Protein AF-A0A1E4I1Y3-F1 (afdb_monomer_lite)

Foldseek 3Di:
DDDDDDPDDDPCVVDVCNVVVVVVVLVVCPPPPDPVLLVLLLQLQLCVVVVPPVSVVVSLVVNVVVVHDPLCNVCSNVVPPRPPDDLQSVLSSLQSQLVSCVVVDPCSQDPVSCVSHPPDPVCVVPDDDPDDDDD

Secondary structure (DSSP, 8-state):
---PPPSS--HHHHSTTHHHHHHHHHHHHTTSSS-HHHHHHHHHHHHHHHT-HHHHHHHHHHHHHTT--HHHHHHGGGTTT-TT--HHHHHHHHHHHHHHTTTS-SSSS-HHHHHHHHSTTGGGT----TT----

Radius of gyration: 18.01 Å; chains: 1; bounding box: 56×32×45 Å

Structure (mmCIF, N/CA/C/O backbone):
data_AF-A0A1E4I1Y3-F1
#
_entry.id   AF-A0A1E4I1Y3-F1
#
loop_
_atom_site.group_PDB
_atom_site.id
_atom_site.type_symbol
_atom_site.label_atom_id
_atom_site.label_alt_id
_atom_site.label_comp_id
_atom_site.label_asym_id
_atom_site.label_entity_id
_atom_site.label_seq_id
_atom_site.pdbx_PDB_ins_code
_atom_site.Cartn_x
_atom_site.Cartn_y
_atom_site.Cartn_z
_atom_site.occupancy
_atom_site.B_iso_or_equiv
_atom_site.auth_seq_id
_atom_site.auth_comp_id
_atom_site.auth_asym_id
_atom_site.auth_atom_id
_atom_site.pdbx_PDB_model_num
ATOM 1 N N . MET A 1 1 ? 29.382 -16.708 8.229 1.00 55.62 1 MET A N 1
ATOM 2 C CA . MET A 1 1 ? 28.123 -16.370 7.532 1.00 55.62 1 MET A CA 1
ATOM 3 C C . MET A 1 1 ? 28.507 -15.516 6.329 1.00 55.62 1 MET A C 1
ATOM 5 O O . MET A 1 1 ? 29.111 -14.474 6.529 1.00 55.62 1 MET A O 1
ATOM 9 N N . ILE A 1 2 ? 28.317 -16.005 5.100 1.00 62.12 2 ILE A N 1
ATOM 10 C CA . ILE A 1 2 ? 28.674 -15.260 3.880 1.00 62.12 2 ILE A CA 1
ATOM 11 C C . ILE A 1 2 ? 27.573 -14.220 3.655 1.00 62.12 2 ILE A C 1
ATOM 13 O O . ILE A 1 2 ? 26.412 -14.597 3.525 1.00 62.12 2 ILE A O 1
ATOM 17 N N . HIS A 1 3 ? 27.909 -12.929 3.646 1.00 65.38 3 HIS A N 1
ATOM 18 C CA . HIS A 1 3 ? 26.995 -11.886 3.183 1.00 65.38 3 HIS A CA 1
ATOM 19 C C . HIS A 1 3 ? 27.132 -11.775 1.664 1.00 65.38 3 HIS A C 1
ATOM 21 O O . HIS A 1 3 ? 28.167 -11.292 1.199 1.00 65.38 3 HIS A O 1
ATOM 27 N N . PRO A 1 4 ? 26.156 -12.252 0.870 1.00 73.88 4 PRO A N 1
ATOM 28 C CA . PRO A 1 4 ? 26.210 -12.073 -0.572 1.00 73.88 4 PRO A CA 1
ATOM 29 C C . PRO A 1 4 ? 26.238 -10.573 -0.886 1.00 73.88 4 PRO A C 1
ATOM 31 O O . PRO A 1 4 ? 25.315 -9.837 -0.545 1.00 73.88 4 PRO A O 1
ATOM 34 N N . GLN A 1 5 ? 27.321 -10.111 -1.511 1.00 76.94 5 GLN A N 1
ATOM 35 C CA . GLN A 1 5 ? 27.432 -8.737 -1.988 1.00 76.94 5 GLN A CA 1
ATOM 36 C C . GLN A 1 5 ? 26.705 -8.599 -3.324 1.00 76.94 5 GLN A C 1
ATOM 38 O O . GLN A 1 5 ? 26.976 -9.330 -4.279 1.00 76.94 5 GLN A O 1
ATOM 43 N N . GLY A 1 6 ? 25.761 -7.656 -3.379 1.00 74.56 6 GLY A N 1
ATOM 44 C CA . GLY A 1 6 ? 25.050 -7.316 -4.605 1.00 74.56 6 GLY A CA 1
ATOM 45 C C . GLY A 1 6 ? 26.028 -6.826 -5.670 1.00 74.56 6 GLY A C 1
ATOM 46 O O . GLY A 1 6 ? 26.833 -5.934 -5.420 1.00 74.56 6 GLY A O 1
ATOM 47 N N . ARG A 1 7 ? 25.953 -7.403 -6.875 1.00 79.62 7 ARG A N 1
ATOM 48 C CA . ARG A 1 7 ? 26.794 -7.010 -8.023 1.00 79.62 7 ARG A CA 1
ATOM 49 C C . ARG A 1 7 ? 26.413 -5.648 -8.621 1.00 79.62 7 ARG A C 1
ATOM 51 O O . ARG A 1 7 ? 27.109 -5.153 -9.498 1.00 79.62 7 ARG A O 1
ATOM 58 N N . MET A 1 8 ? 25.304 -5.068 -8.168 1.00 74.06 8 MET A N 1
ATOM 59 C CA . MET A 1 8 ? 24.791 -3.764 -8.570 1.00 74.06 8 MET A CA 1
ATOM 60 C C . MET A 1 8 ? 24.198 -3.079 -7.336 1.00 74.06 8 MET A C 1
ATOM 62 O O . MET A 1 8 ? 23.583 -3.738 -6.494 1.00 74.06 8 MET A O 1
ATOM 66 N N . THR A 1 9 ? 24.374 -1.764 -7.227 1.00 76.19 9 THR A N 1
ATOM 67 C CA . THR A 1 9 ? 23.602 -0.931 -6.296 1.00 76.19 9 THR A CA 1
ATOM 68 C C . THR A 1 9 ? 22.144 -0.836 -6.766 1.00 76.19 9 THR A C 1
ATOM 70 O O . THR A 1 9 ? 21.816 -1.249 -7.875 1.00 76.19 9 THR A O 1
ATOM 73 N N . HIS A 1 10 ? 21.231 -0.347 -5.922 1.00 74.31 10 HIS A N 1
ATOM 74 C CA . HIS A 1 10 ? 19.804 -0.306 -6.261 1.00 74.31 10 HIS A CA 1
ATOM 75 C C . HIS A 1 10 ? 19.582 0.353 -7.647 1.00 74.31 10 HIS A C 1
ATOM 77 O O . HIS A 1 10 ? 20.035 1.485 -7.828 1.00 74.31 10 HIS A O 1
ATOM 83 N N . PRO A 1 11 ? 18.890 -0.292 -8.615 1.00 76.06 11 PRO A N 1
ATOM 84 C CA . PRO A 1 11 ? 18.787 0.180 -10.006 1.00 76.06 11 PRO A CA 1
ATOM 85 C C . PRO A 1 11 ? 18.325 1.636 -10.140 1.00 76.06 11 PRO A C 1
ATOM 87 O O . PRO A 1 11 ? 18.791 2.399 -10.984 1.00 76.06 11 PRO A O 1
ATOM 90 N N . VAL A 1 12 ? 17.439 2.043 -9.233 1.00 79.12 12 VAL A N 1
ATOM 91 C CA . VAL A 1 12 ? 16.917 3.410 -9.157 1.00 79.12 12 VAL A CA 1
ATOM 92 C C . VAL A 1 12 ? 17.990 4.477 -8.902 1.00 79.12 12 VAL A C 1
ATOM 94 O O . VAL A 1 12 ? 17.810 5.622 -9.298 1.00 79.12 12 VAL A O 1
ATOM 97 N N . MET A 1 13 ? 19.105 4.101 -8.268 1.00 77.75 13 MET A N 1
ATOM 98 C CA . MET A 1 13 ? 20.219 4.994 -7.938 1.00 77.75 13 MET A CA 1
ATOM 99 C C . MET A 1 13 ? 21.254 5.084 -9.060 1.00 77.75 13 MET A C 1
ATOM 101 O O . MET A 1 13 ? 22.056 6.012 -9.070 1.00 77.75 13 MET A O 1
ATOM 105 N N . VAL A 1 14 ? 21.259 4.130 -9.994 1.00 84.25 14 VAL A N 1
ATOM 106 C CA . VAL A 1 14 ? 22.224 4.087 -11.107 1.00 84.25 14 VAL A CA 1
ATOM 107 C C . VAL A 1 14 ? 21.647 4.618 -12.416 1.00 84.25 14 VAL A C 1
ATOM 109 O O . VAL A 1 14 ? 22.403 4.974 -13.314 1.00 84.25 14 VAL A O 1
ATOM 112 N N . LEU A 1 15 ? 20.320 4.715 -12.525 1.00 87.25 15 LEU A N 1
ATOM 113 C CA . LEU A 1 15 ? 19.621 5.256 -13.688 1.00 87.25 15 LEU A CA 1
ATOM 114 C C . LEU A 1 15 ? 18.984 6.619 -13.341 1.00 87.25 15 LEU A C 1
ATOM 116 O O . LEU A 1 15 ? 17.894 6.635 -12.762 1.00 87.25 15 LEU A O 1
ATOM 120 N N . PRO A 1 16 ? 19.596 7.760 -13.727 1.00 82.00 16 PRO A N 1
ATOM 121 C CA . PRO A 1 16 ? 19.236 9.094 -13.222 1.00 82.00 16 PRO A CA 1
ATOM 122 C C . PRO A 1 16 ? 17.769 9.507 -13.411 1.00 82.00 16 PRO A C 1
ATOM 124 O O . PRO A 1 16 ? 17.214 10.236 -12.592 1.00 82.00 16 PRO A O 1
ATOM 127 N N . ALA A 1 17 ? 17.118 9.047 -14.483 1.00 90.75 17 ALA A N 1
ATOM 128 C CA . ALA A 1 17 ? 15.729 9.395 -14.785 1.00 90.75 17 ALA A CA 1
ATOM 129 C C . ALA A 1 17 ? 14.695 8.536 -14.030 1.00 90.75 17 ALA A C 1
ATOM 131 O O . ALA A 1 17 ? 13.523 8.909 -13.965 1.00 90.75 17 ALA A O 1
ATOM 132 N N . THR A 1 18 ? 15.107 7.404 -13.453 1.00 90.06 18 THR A N 1
ATOM 133 C CA . THR A 1 18 ? 14.174 6.392 -12.929 1.00 90.06 18 THR A CA 1
ATOM 134 C C . THR A 1 18 ? 13.442 6.882 -11.690 1.00 90.06 18 THR A C 1
ATOM 136 O O . THR A 1 18 ? 12.221 6.770 -11.632 1.00 90.06 18 THR A O 1
ATOM 139 N N . MET A 1 19 ? 14.149 7.499 -10.734 1.00 87.62 19 MET A N 1
ATOM 140 C CA . MET A 1 19 ? 13.502 8.072 -9.545 1.00 87.62 19 MET A CA 1
ATOM 141 C C . MET A 1 19 ? 12.447 9.110 -9.924 1.00 87.62 19 MET A C 1
ATOM 143 O O . MET A 1 19 ? 11.339 9.087 -9.397 1.00 87.62 19 MET A O 1
ATOM 147 N N . LYS A 1 20 ? 12.762 9.990 -10.881 1.00 90.06 20 LYS A N 1
ATOM 148 C CA . LYS A 1 20 ? 11.819 11.012 -11.346 1.00 90.06 20 LYS A CA 1
ATOM 149 C C . LYS A 1 20 ? 10.562 10.386 -11.954 1.00 90.06 20 LYS A C 1
ATOM 151 O O . LYS A 1 20 ? 9.463 10.857 -11.678 1.00 90.06 20 LYS A O 1
ATOM 156 N N . ALA A 1 21 ? 10.716 9.338 -12.763 1.00 92.44 21 ALA A N 1
ATOM 157 C CA . ALA A 1 21 ? 9.588 8.644 -13.378 1.00 92.44 21 ALA A CA 1
ATOM 158 C C . ALA A 1 21 ? 8.704 7.935 -12.338 1.00 92.44 21 ALA A C 1
ATOM 160 O O . ALA A 1 21 ? 7.483 8.051 -12.403 1.00 92.44 21 ALA A O 1
ATOM 161 N N . LEU A 1 22 ? 9.307 7.260 -11.354 1.00 90.12 22 LEU A N 1
ATOM 162 C CA . LEU A 1 22 ? 8.565 6.588 -10.282 1.00 90.12 22 LEU A CA 1
ATOM 163 C C . LEU A 1 22 ? 7.802 7.582 -9.400 1.00 90.12 22 LEU A C 1
ATOM 165 O O . LEU A 1 22 ? 6.628 7.363 -9.118 1.00 90.12 22 LEU A O 1
ATOM 169 N N . VAL A 1 23 ? 8.423 8.707 -9.033 1.00 89.69 23 VAL A N 1
ATOM 170 C CA . VAL A 1 23 ? 7.746 9.775 -8.279 1.00 89.69 23 VAL A CA 1
ATOM 171 C C . VAL A 1 23 ? 6.583 10.359 -9.080 1.00 89.69 23 VAL A C 1
ATOM 173 O O . VAL A 1 23 ? 5.504 10.560 -8.532 1.00 89.69 23 VAL A O 1
ATOM 176 N N . ALA A 1 24 ? 6.768 10.597 -10.382 1.00 93.56 24 ALA A N 1
ATOM 177 C CA . ALA A 1 24 ? 5.694 11.092 -11.240 1.00 93.56 24 ALA A CA 1
ATOM 178 C C . ALA A 1 24 ? 4.522 10.100 -11.335 1.00 93.56 24 ALA A C 1
ATOM 180 O O . ALA A 1 24 ? 3.366 10.522 -11.349 1.00 93.56 24 ALA A O 1
ATOM 181 N N . LEU A 1 25 ? 4.811 8.795 -11.366 1.00 91.12 25 LEU A N 1
ATOM 182 C CA . LEU A 1 25 ? 3.785 7.757 -11.337 1.00 91.12 25 LEU A CA 1
ATOM 183 C C . LEU A 1 25 ? 3.004 7.785 -10.017 1.00 91.12 25 LEU A C 1
ATOM 185 O O . LEU A 1 25 ? 1.778 7.860 -10.062 1.00 91.12 25 LEU A O 1
ATOM 189 N N . SER A 1 26 ? 3.682 7.796 -8.866 1.00 87.81 26 SER A N 1
ATOM 190 C CA . SER A 1 26 ? 3.013 7.894 -7.558 1.00 87.81 26 SER A CA 1
ATOM 191 C C . SER A 1 26 ? 2.156 9.158 -7.444 1.00 87.81 26 SER A C 1
ATOM 193 O O . SER A 1 26 ? 0.970 9.070 -7.132 1.00 87.81 26 SER A O 1
ATOM 195 N N . ALA A 1 27 ? 2.704 10.319 -7.814 1.00 88.69 27 ALA A N 1
ATOM 196 C CA . ALA A 1 27 ? 1.995 11.597 -7.747 1.00 88.69 27 ALA A CA 1
ATOM 197 C C . ALA A 1 27 ? 0.752 11.653 -8.655 1.00 88.69 27 ALA A C 1
ATOM 199 O O . ALA A 1 27 ? -0.173 12.421 -8.401 1.00 88.69 27 ALA A O 1
ATOM 200 N N . SER A 1 28 ? 0.693 10.840 -9.717 1.00 89.75 28 SER A N 1
ATOM 201 C CA . SER A 1 28 ? -0.457 10.822 -10.630 1.00 89.75 28 SER A CA 1
ATOM 202 C C . SER A 1 28 ? -1.755 10.332 -9.973 1.00 89.75 28 SER A C 1
ATOM 204 O O . SER A 1 28 ? -2.843 10.724 -10.409 1.00 89.75 28 SER A O 1
ATOM 206 N N . ALA A 1 29 ? -1.644 9.521 -8.914 1.00 83.06 29 ALA A N 1
ATOM 207 C CA . ALA A 1 29 ? -2.773 9.002 -8.145 1.00 83.06 29 ALA A CA 1
ATOM 208 C C . ALA A 1 29 ? -3.209 9.945 -7.007 1.00 83.06 29 ALA A C 1
ATOM 210 O O . ALA A 1 29 ? -4.349 9.873 -6.536 1.00 83.06 29 ALA A O 1
ATOM 211 N N . GLU A 1 30 ? -2.334 10.852 -6.572 1.00 83.69 30 GLU A N 1
ATOM 212 C CA . GLU A 1 30 ? -2.611 11.768 -5.469 1.00 83.69 30 GLU A CA 1
ATOM 213 C C . GLU A 1 30 ? -3.746 12.745 -5.809 1.00 83.69 30 GLU A C 1
ATOM 215 O O . GLU A 1 30 ? -3.866 13.273 -6.918 1.00 83.69 30 GLU A O 1
ATOM 220 N N . GLY A 1 31 ? -4.634 12.981 -4.839 1.00 78.69 31 GLY A N 1
ATOM 221 C CA . GLY A 1 31 ? -5.753 13.913 -4.994 1.00 78.69 31 GLY A CA 1
ATOM 222 C C . GLY A 1 31 ? -6.826 13.479 -6.004 1.00 78.69 31 GLY A C 1
ATOM 223 O O . GLY A 1 31 ? -7.786 14.219 -6.215 1.00 78.69 31 GLY A O 1
ATOM 224 N N . LYS A 1 32 ? -6.741 12.281 -6.602 1.00 81.69 32 LYS A N 1
ATOM 225 C CA . LYS A 1 32 ? -7.732 11.757 -7.569 1.00 81.69 32 LYS A CA 1
ATOM 226 C C . LYS A 1 32 ? -8.937 11.091 -6.913 1.00 81.69 32 LYS A C 1
ATOM 228 O O . LYS A 1 32 ? -9.565 10.202 -7.478 1.00 81.69 32 LYS A O 1
ATOM 233 N N . GLY A 1 33 ? -9.264 11.554 -5.709 1.00 82.75 33 GLY A N 1
ATOM 234 C CA . GLY A 1 33 ? -10.273 10.947 -4.871 1.00 82.75 33 GLY A CA 1
ATOM 235 C C . GLY A 1 33 ? -9.848 9.540 -4.501 1.00 82.75 33 GLY A C 1
ATOM 236 O O . GLY A 1 33 ? -10.509 8.613 -4.882 1.00 82.75 33 GLY A O 1
ATOM 237 N N . VAL A 1 34 ? -8.754 9.339 -3.790 1.00 86.31 34 VAL A N 1
ATOM 238 C CA . VAL A 1 34 ? -8.583 8.210 -2.864 1.00 86.31 34 VAL A CA 1
ATOM 239 C C . VAL A 1 34 ? -7.895 8.847 -1.662 1.00 86.31 34 VAL A C 1
ATOM 241 O O . VAL A 1 34 ? -6.970 9.636 -1.876 1.00 86.31 34 VAL A O 1
ATOM 244 N N . PRO A 1 35 ? -8.360 8.627 -0.420 1.00 90.81 35 PRO A N 1
ATOM 245 C CA . PRO A 1 35 ? -7.686 9.205 0.734 1.00 90.81 35 PRO A CA 1
ATOM 246 C C . PRO A 1 35 ? -6.217 8.781 0.749 1.00 90.81 35 PRO A C 1
ATOM 248 O O . PRO A 1 35 ? -5.914 7.610 0.531 1.00 90.81 35 PRO A O 1
ATOM 251 N N . HIS A 1 36 ? -5.308 9.717 1.026 1.00 91.00 36 HIS A N 1
ATOM 252 C CA . HIS A 1 36 ? -3.870 9.429 1.052 1.00 91.00 36 HIS A CA 1
ATOM 253 C C . HIS A 1 36 ? -3.536 8.273 2.009 1.00 91.00 36 HIS A C 1
ATOM 255 O O . HIS A 1 36 ? -2.803 7.365 1.645 1.00 91.00 36 HIS A O 1
ATOM 261 N N . ARG A 1 37 ? -4.187 8.223 3.178 1.00 94.44 37 ARG A N 1
ATOM 262 C CA . ARG A 1 37 ? -4.092 7.094 4.115 1.00 94.44 37 ARG A CA 1
ATOM 263 C C . ARG A 1 37 ? -4.409 5.745 3.458 1.00 94.44 37 ARG A C 1
ATOM 265 O O . ARG A 1 37 ? -3.682 4.783 3.662 1.00 94.44 37 ARG A O 1
ATOM 272 N N . THR A 1 38 ? -5.475 5.666 2.659 1.00 95.12 38 THR A N 1
ATOM 273 C CA . THR A 1 38 ? -5.849 4.436 1.946 1.00 95.12 38 THR A CA 1
ATOM 274 C C . THR A 1 38 ? -4.810 4.072 0.886 1.00 95.12 38 THR A C 1
ATOM 276 O O . THR A 1 38 ? -4.486 2.895 0.759 1.00 95.12 38 THR A O 1
ATOM 279 N N . LEU A 1 39 ? -4.251 5.059 0.171 1.00 94.25 39 LEU A N 1
ATOM 280 C CA . LEU A 1 39 ? -3.146 4.836 -0.773 1.00 94.25 39 LEU A CA 1
ATOM 281 C C . LEU A 1 39 ? -1.921 4.234 -0.068 1.00 94.25 39 LEU A C 1
ATOM 283 O O . LEU A 1 39 ? -1.358 3.241 -0.521 1.00 94.25 39 LEU A O 1
ATOM 287 N N . GLU A 1 40 ? -1.551 4.766 1.092 1.00 96.38 40 GLU A N 1
ATOM 288 C CA . GLU A 1 40 ? -0.417 4.238 1.847 1.00 96.38 40 GLU A CA 1
ATOM 289 C C . GLU A 1 40 ? -0.682 2.835 2.425 1.00 96.38 40 GLU A C 1
ATOM 291 O O . GLU A 1 40 ? 0.216 1.993 2.432 1.00 96.38 40 GLU A O 1
ATOM 296 N N . LEU A 1 41 ? -1.917 2.523 2.840 1.00 97.88 41 LEU A N 1
ATOM 297 C CA . LEU A 1 41 ? -2.290 1.166 3.272 1.00 97.88 41 LEU A CA 1
ATOM 298 C C . LEU A 1 41 ? -2.163 0.144 2.139 1.00 97.88 41 LEU A C 1
ATOM 300 O O . LEU A 1 41 ? -1.636 -0.948 2.364 1.00 97.88 41 LEU A O 1
ATOM 304 N N . VAL A 1 42 ? -2.612 0.482 0.924 1.00 97.00 42 VAL A N 1
ATOM 305 C CA . VAL A 1 42 ? -2.465 -0.422 -0.227 1.00 97.00 42 VAL A CA 1
ATOM 306 C C . VAL A 1 42 ? -1.001 -0.586 -0.619 1.00 97.00 42 VAL A C 1
ATOM 308 O O . VAL A 1 42 ? -0.563 -1.704 -0.893 1.00 97.00 42 VAL A O 1
ATOM 311 N N . HIS A 1 43 ? -0.206 0.483 -0.558 1.00 97.50 43 HIS A N 1
ATOM 312 C CA . HIS A 1 43 ? 1.227 0.401 -0.812 1.00 97.50 43 HIS A CA 1
ATOM 313 C C . HIS A 1 43 ? 1.951 -0.462 0.224 1.00 97.50 43 HIS A C 1
ATOM 315 O O . HIS A 1 43 ? 2.736 -1.340 -0.151 1.00 97.50 43 HIS A O 1
ATOM 321 N N . LEU A 1 44 ? 1.647 -0.290 1.513 1.00 98.56 44 LEU A N 1
ATOM 322 C CA . LEU A 1 44 ? 2.176 -1.137 2.579 1.00 98.56 44 LEU A CA 1
ATOM 323 C C . LEU A 1 44 ? 1.780 -2.601 2.357 1.00 98.56 44 LEU A C 1
ATOM 325 O O . LEU A 1 44 ? 2.636 -3.488 2.426 1.00 98.56 44 LEU A O 1
ATOM 329 N N . ARG A 1 45 ? 0.512 -2.871 2.027 1.00 98.62 45 ARG A N 1
ATOM 330 C CA . ARG A 1 45 ? 0.041 -4.244 1.832 1.00 98.62 45 ARG A CA 1
ATOM 331 C C . ARG A 1 45 ? 0.680 -4.918 0.620 1.00 98.62 45 ARG A C 1
ATOM 333 O O . ARG A 1 45 ? 1.160 -6.044 0.747 1.00 98.62 45 ARG A O 1
ATOM 340 N N . ALA A 1 46 ? 0.743 -4.240 -0.523 1.00 98.44 46 ALA A N 1
ATOM 341 C CA . ALA A 1 46 ? 1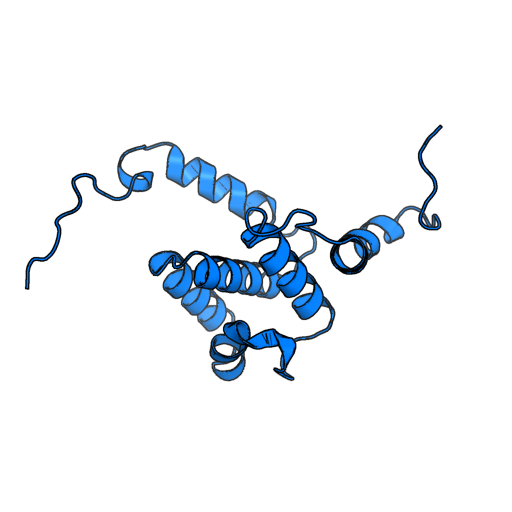.432 -4.749 -1.709 1.00 98.44 46 ALA A CA 1
ATOM 342 C C . ALA A 1 46 ? 2.915 -5.032 -1.412 1.00 98.44 46 ALA A C 1
ATOM 344 O O . ALA A 1 46 ? 3.448 -6.077 -1.785 1.00 98.44 46 ALA A O 1
ATOM 345 N N . SER A 1 47 ? 3.569 -4.138 -0.665 1.00 98.44 47 SER A N 1
ATOM 346 C CA . SER A 1 47 ? 4.973 -4.279 -0.264 1.00 98.44 47 SER A CA 1
ATOM 347 C C . SER A 1 47 ? 5.223 -5.502 0.617 1.00 98.44 47 SER A C 1
ATOM 349 O O . SER A 1 47 ? 6.226 -6.189 0.430 1.00 98.44 47 SER A O 1
ATOM 351 N N . GLN A 1 48 ? 4.308 -5.798 1.546 1.00 98.56 48 GLN A N 1
ATOM 352 C CA . GLN A 1 48 ? 4.366 -7.001 2.381 1.00 98.56 48 GLN A CA 1
ATOM 353 C C . GLN A 1 48 ? 4.243 -8.281 1.549 1.00 98.56 48 GLN A C 1
ATOM 355 O O . GLN A 1 48 ? 4.971 -9.237 1.800 1.00 98.56 48 GLN A O 1
ATOM 360 N N . ILE A 1 49 ? 3.349 -8.301 0.555 1.00 98.19 49 ILE A N 1
ATOM 361 C CA . ILE A 1 49 ? 3.157 -9.462 -0.330 1.00 98.19 49 ILE A CA 1
ATOM 362 C C . ILE A 1 49 ? 4.392 -9.678 -1.208 1.00 98.19 49 ILE A C 1
ATOM 364 O O . ILE A 1 49 ? 4.868 -10.803 -1.329 1.00 98.19 49 ILE A O 1
ATOM 368 N N . ASN A 1 50 ? 4.944 -8.597 -1.759 1.00 97.75 50 ASN A N 1
ATOM 369 C CA . ASN A 1 50 ? 6.121 -8.635 -2.629 1.00 97.75 50 ASN A CA 1
ATOM 370 C C . ASN A 1 50 ? 7.448 -8.817 -1.872 1.00 97.75 50 ASN A C 1
ATOM 372 O O . ASN A 1 50 ? 8.494 -8.965 -2.501 1.00 97.75 50 ASN A O 1
ATOM 376 N N . GLY A 1 51 ? 7.446 -8.752 -0.536 1.00 97.00 51 GLY A N 1
ATOM 377 C CA . GLY A 1 51 ? 8.662 -8.843 0.274 1.00 97.00 51 GLY A CA 1
ATOM 378 C C . GLY A 1 51 ? 9.623 -7.654 0.115 1.00 97.00 51 GLY A C 1
ATOM 379 O O . GLY A 1 51 ? 10.825 -7.803 0.341 1.00 97.00 51 GLY A O 1
ATOM 380 N N . CYS A 1 52 ? 9.133 -6.466 -0.264 1.00 96.19 52 CYS A N 1
ATOM 381 C CA . CYS A 1 52 ? 9.970 -5.266 -0.391 1.00 96.19 52 CYS A CA 1
ATOM 382 C C . CYS A 1 52 ? 10.210 -4.620 0.983 1.00 96.19 52 CYS A C 1
ATOM 384 O O . CYS A 1 52 ? 9.434 -3.768 1.415 1.00 96.19 52 CYS A O 1
ATOM 386 N N . SER A 1 53 ? 11.301 -4.976 1.668 1.00 94.81 53 SER A N 1
ATOM 387 C CA . SER A 1 53 ? 11.612 -4.447 3.009 1.00 94.81 53 SER A CA 1
ATOM 388 C C . SER A 1 53 ? 11.737 -2.919 3.059 1.00 94.81 53 SER A C 1
ATOM 390 O O . SER A 1 53 ? 11.240 -2.296 3.993 1.00 94.81 53 SER A O 1
ATOM 392 N N . VAL A 1 54 ? 12.344 -2.310 2.035 1.00 92.00 54 VAL A N 1
ATOM 393 C CA . VAL A 1 54 ? 12.470 -0.846 1.914 1.00 92.00 54 VAL A CA 1
ATOM 394 C C . VAL A 1 54 ? 11.096 -0.188 1.817 1.00 92.00 54 VAL A C 1
ATOM 396 O O . VAL A 1 54 ? 10.827 0.783 2.515 1.00 92.00 54 VAL A O 1
ATOM 399 N N . CYS A 1 55 ? 10.214 -0.738 0.982 1.00 95.81 55 CYS A N 1
ATOM 400 C CA . CYS A 1 55 ? 8.873 -0.208 0.784 1.00 95.81 55 CYS A CA 1
ATOM 401 C C . CYS A 1 55 ? 8.017 -0.385 2.051 1.00 95.81 55 CYS A C 1
ATOM 403 O O . CYS A 1 55 ? 7.307 0.535 2.446 1.00 95.81 55 CYS A O 1
ATOM 405 N N . VAL A 1 56 ? 8.123 -1.535 2.731 1.00 98.12 56 VAL A N 1
ATOM 406 C CA . VAL A 1 56 ? 7.427 -1.785 4.006 1.00 98.12 56 VAL A CA 1
ATOM 407 C C . VAL A 1 56 ? 7.829 -0.754 5.063 1.00 98.12 56 VAL A C 1
ATOM 409 O O . VAL A 1 56 ? 6.952 -0.158 5.683 1.00 98.12 56 VAL A O 1
ATOM 412 N N . ASP A 1 57 ? 9.130 -0.513 5.252 1.00 97.75 57 ASP A N 1
ATOM 413 C CA . ASP A 1 57 ? 9.625 0.483 6.214 1.00 97.75 57 ASP A CA 1
ATOM 414 C C . ASP A 1 57 ? 9.186 1.908 5.843 1.00 97.75 57 ASP A C 1
ATOM 416 O O . ASP A 1 57 ? 8.714 2.655 6.701 1.00 97.75 57 ASP A O 1
ATOM 420 N N . MET A 1 58 ? 9.288 2.270 4.561 1.00 96.44 58 MET A N 1
ATOM 421 C CA . MET A 1 58 ? 8.900 3.586 4.049 1.00 96.44 58 MET A CA 1
ATOM 422 C C . MET A 1 58 ? 7.411 3.875 4.284 1.00 96.44 58 MET A C 1
ATOM 424 O O . MET A 1 58 ? 7.084 4.829 4.990 1.00 96.44 58 MET A O 1
ATOM 428 N N . HIS A 1 59 ? 6.516 3.017 3.783 1.00 97.81 59 HIS A N 1
ATOM 429 C CA . HIS A 1 59 ? 5.068 3.229 3.889 1.00 97.81 59 HIS A CA 1
ATOM 430 C C . HIS A 1 59 ? 4.568 3.142 5.338 1.00 97.81 59 HIS A C 1
ATOM 432 O O . HIS A 1 59 ? 3.705 3.920 5.741 1.00 97.81 59 HIS A O 1
ATOM 438 N N . ALA A 1 60 ? 5.141 2.264 6.172 1.00 97.94 60 ALA A N 1
ATOM 439 C CA . ALA A 1 60 ? 4.791 2.213 7.594 1.00 97.94 60 ALA A CA 1
ATOM 440 C C . ALA A 1 60 ? 5.181 3.506 8.334 1.00 97.94 60 ALA A C 1
ATOM 442 O O . ALA A 1 60 ? 4.409 4.013 9.152 1.00 97.94 60 ALA A O 1
ATOM 443 N N . ARG A 1 61 ? 6.362 4.073 8.043 1.00 97.75 61 ARG A N 1
ATOM 444 C CA . ARG A 1 61 ? 6.789 5.355 8.625 1.00 97.75 61 ARG A CA 1
ATOM 445 C C . ARG A 1 61 ? 5.926 6.514 8.153 1.00 97.75 61 ARG A C 1
ATOM 447 O O . ARG A 1 61 ? 5.612 7.378 8.969 1.00 97.75 61 ARG A O 1
ATOM 454 N N . ASP A 1 62 ? 5.555 6.548 6.879 1.00 96.62 62 ASP A N 1
ATOM 455 C CA . ASP A 1 62 ? 4.736 7.631 6.336 1.00 96.62 62 ASP A CA 1
ATOM 456 C C . ASP A 1 62 ? 3.297 7.574 6.869 1.00 96.62 62 ASP A C 1
ATOM 458 O O . ASP A 1 62 ? 2.788 8.597 7.331 1.00 96.62 62 ASP A O 1
ATOM 462 N N . LEU A 1 63 ? 2.703 6.381 6.993 1.00 97.88 63 LEU A N 1
ATOM 463 C CA . LEU A 1 63 ? 1.441 6.182 7.720 1.00 97.88 63 LEU A CA 1
ATOM 464 C C . LEU A 1 63 ? 1.529 6.663 9.173 1.00 97.88 63 LEU A C 1
ATOM 466 O O . LEU A 1 63 ? 0.657 7.402 9.631 1.00 97.88 63 LEU A O 1
ATOM 470 N N . ARG A 1 64 ? 2.598 6.298 9.895 1.00 97.81 64 ARG A N 1
ATOM 471 C CA . ARG A 1 64 ? 2.794 6.727 11.289 1.00 97.81 64 ARG A CA 1
ATOM 472 C C . ARG A 1 64 ? 2.926 8.248 11.409 1.00 97.81 64 ARG A C 1
ATOM 474 O O . ARG A 1 64 ? 2.335 8.838 12.308 1.00 97.81 64 ARG A O 1
ATOM 481 N N . LYS A 1 65 ? 3.653 8.904 10.495 1.00 97.25 65 LYS A N 1
ATOM 482 C CA . LYS A 1 65 ? 3.718 10.380 10.423 1.00 97.25 65 LYS A CA 1
ATOM 483 C C . LYS A 1 65 ? 2.349 10.998 10.125 1.00 97.25 65 LYS A C 1
ATOM 485 O O . LYS A 1 65 ? 2.056 12.075 10.632 1.00 97.25 65 LYS A O 1
ATOM 490 N N . GLY A 1 66 ? 1.524 10.315 9.331 1.00 95.81 66 GLY A N 1
ATOM 491 C CA . GLY A 1 66 ? 0.144 10.688 9.021 1.00 95.81 66 GLY A CA 1
ATOM 492 C C . GLY A 1 66 ? -0.868 10.428 10.145 1.00 95.81 66 GLY A C 1
ATOM 493 O O . GLY A 1 66 ? -2.055 10.671 9.940 1.00 95.81 66 GLY A O 1
ATOM 494 N N . GLY A 1 67 ? -0.428 9.953 11.316 1.00 97.00 67 GLY A N 1
ATOM 495 C CA . GLY A 1 67 ? -1.288 9.705 12.476 1.00 97.00 67 GLY A CA 1
ATOM 496 C C . GLY A 1 67 ? -1.960 8.330 12.499 1.00 97.00 67 GLY A C 1
ATOM 497 O O . GLY A 1 67 ? -2.918 8.145 13.246 1.00 97.00 67 GLY A O 1
ATOM 498 N N . GLU A 1 68 ? -1.491 7.371 11.695 1.00 97.81 68 GLU A N 1
ATOM 499 C CA . GLU A 1 68 ? -1.971 5.988 11.765 1.00 97.81 68 GLU A CA 1
ATOM 500 C C . GLU A 1 68 ? -1.561 5.309 13.082 1.00 97.81 68 GLU A C 1
ATOM 502 O O . GLU A 1 68 ? -0.503 5.606 13.644 1.00 97.81 68 GLU A O 1
ATOM 507 N N . THR A 1 69 ? -2.393 4.385 13.569 1.00 97.25 69 THR A N 1
ATOM 508 C CA . THR A 1 69 ? -2.152 3.685 14.839 1.00 97.25 69 THR A CA 1
ATOM 509 C C . THR A 1 69 ? -1.342 2.404 14.658 1.00 97.25 69 THR A C 1
ATOM 511 O O . THR A 1 69 ? -1.362 1.772 13.598 1.00 97.25 69 THR A O 1
ATOM 514 N N . ASP A 1 70 ? -0.660 1.979 15.722 1.00 97.00 70 ASP A N 1
ATOM 515 C CA . ASP A 1 70 ? 0.144 0.754 15.707 1.00 97.00 70 ASP A CA 1
ATOM 516 C C . ASP A 1 70 ? -0.728 -0.491 15.497 1.00 97.00 70 ASP A C 1
ATOM 518 O O . ASP A 1 70 ? -0.351 -1.387 14.742 1.00 97.00 70 ASP A O 1
ATOM 522 N N . GLU A 1 71 ? -1.940 -0.514 16.057 1.00 96.88 71 GLU A N 1
ATOM 523 C CA . GLU A 1 71 ? -2.910 -1.594 15.854 1.00 96.88 71 GLU A CA 1
ATOM 524 C C . GLU A 1 71 ? -3.215 -1.793 14.370 1.00 96.88 71 GLU A C 1
ATOM 526 O O . GLU A 1 71 ? -3.219 -2.924 13.886 1.00 96.88 71 GLU A O 1
ATOM 531 N N . ARG A 1 72 ? -3.424 -0.703 13.624 1.00 97.69 72 ARG A N 1
ATOM 532 C CA . ARG A 1 72 ? -3.732 -0.762 12.192 1.00 97.69 72 ARG A CA 1
ATOM 533 C C . ARG A 1 72 ? -2.513 -1.093 11.342 1.00 97.69 72 ARG A C 1
ATOM 535 O O . ARG A 1 72 ? -2.632 -1.898 10.418 1.00 97.69 72 ARG A O 1
ATOM 542 N N . LEU A 1 73 ? -1.345 -0.542 11.677 1.00 97.94 73 LEU A N 1
ATOM 543 C CA . LEU A 1 73 ? -0.083 -0.873 11.010 1.00 97.94 73 LEU A CA 1
ATOM 544 C C . LEU A 1 73 ? 0.252 -2.362 11.126 1.00 97.94 73 LEU A C 1
ATOM 546 O O . LEU A 1 73 ? 0.674 -2.977 10.146 1.00 97.94 73 LEU A O 1
ATOM 550 N N . PHE A 1 74 ? 0.037 -2.957 12.300 1.00 96.12 74 PHE A N 1
ATOM 551 C CA . PHE A 1 74 ? 0.258 -4.386 12.507 1.00 96.12 74 PHE A CA 1
ATOM 552 C C . PHE A 1 74 ? -0.853 -5.233 11.880 1.00 96.12 74 PHE A C 1
ATOM 554 O O . PHE A 1 74 ? -0.568 -6.257 11.256 1.00 96.12 74 PHE A O 1
ATOM 561 N N . ALA A 1 75 ? -2.110 -4.797 11.984 1.00 97.44 75 ALA A N 1
ATOM 562 C CA . ALA A 1 75 ? -3.254 -5.560 11.497 1.00 97.44 75 ALA A CA 1
ATOM 563 C C . ALA A 1 75 ? -3.402 -5.567 9.970 1.00 97.44 75 ALA A C 1
ATOM 565 O O . ALA A 1 75 ? -4.056 -6.466 9.449 1.00 97.44 75 ALA A O 1
ATOM 566 N N . VAL A 1 76 ? -2.806 -4.627 9.223 1.00 98.25 76 VAL A N 1
ATOM 567 C CA . VAL A 1 76 ? -2.989 -4.547 7.756 1.00 98.25 76 VAL A CA 1
ATOM 568 C C . VAL A 1 76 ? -2.583 -5.836 7.031 1.00 98.25 76 VAL A C 1
ATOM 570 O O . VAL A 1 76 ? -3.184 -6.199 6.023 1.00 98.25 76 VAL A O 1
ATOM 573 N N . ALA A 1 77 ? -1.609 -6.583 7.560 1.00 97.69 77 ALA A N 1
ATOM 574 C CA . ALA A 1 77 ? -1.199 -7.864 6.985 1.00 97.69 77 ALA A CA 1
ATOM 575 C C . ALA A 1 77 ? -2.278 -8.958 7.114 1.00 97.69 77 ALA A C 1
ATOM 577 O O . ALA A 1 77 ? -2.298 -9.897 6.313 1.00 97.69 77 ALA A O 1
ATOM 578 N N . ALA A 1 78 ? -3.170 -8.809 8.096 1.00 97.38 78 ALA A N 1
ATOM 579 C CA . ALA A 1 78 ? -4.271 -9.700 8.449 1.00 97.38 78 ALA A CA 1
ATOM 580 C C . ALA A 1 78 ? -5.637 -8.981 8.370 1.00 97.38 78 ALA A C 1
ATOM 582 O O . ALA A 1 78 ? -6.587 -9.342 9.048 1.00 97.38 78 ALA A O 1
ATOM 583 N N . TRP A 1 79 ? -5.767 -7.965 7.512 1.00 97.94 79 TRP A N 1
ATOM 584 C CA . TRP A 1 79 ? -6.900 -7.029 7.503 1.00 97.94 79 TRP A CA 1
ATOM 585 C C . TRP A 1 79 ? -8.305 -7.653 7.392 1.00 97.94 79 TRP A C 1
ATOM 587 O O . TRP A 1 79 ? -9.288 -6.991 7.716 1.00 97.94 79 TRP A O 1
ATOM 597 N N . ARG A 1 80 ? -8.432 -8.895 6.899 1.00 96.62 80 ARG A N 1
ATOM 598 C CA . ARG A 1 80 ? -9.732 -9.539 6.647 1.00 96.62 80 ARG A CA 1
ATOM 599 C C . ARG A 1 80 ? -10.550 -9.750 7.918 1.00 96.62 80 ARG A C 1
ATOM 601 O O . ARG A 1 80 ? -11.769 -9.582 7.846 1.00 96.62 80 ARG A O 1
ATOM 608 N N . ASP A 1 81 ? -9.896 -10.115 9.019 1.00 95.06 81 ASP A N 1
ATOM 609 C CA . ASP A 1 81 ? -10.524 -10.344 10.329 1.00 95.06 81 ASP A CA 1
ATOM 610 C C . ASP A 1 81 ? -10.386 -9.147 11.285 1.00 95.06 81 ASP A C 1
ATOM 612 O O . ASP A 1 81 ? -11.048 -9.093 12.323 1.00 95.06 81 ASP A O 1
ATOM 616 N N . ALA A 1 82 ? -9.564 -8.164 10.916 1.00 96.19 82 ALA A N 1
ATOM 617 C CA . ALA A 1 82 ? -9.299 -6.994 11.727 1.00 96.19 82 ALA A CA 1
ATOM 618 C C . ALA A 1 82 ? -10.503 -6.029 11.730 1.00 96.19 82 ALA A C 1
ATOM 620 O O . ALA A 1 82 ? -10.967 -5.621 10.663 1.00 96.19 82 ALA A O 1
ATOM 621 N N . PRO A 1 83 ? -10.967 -5.566 12.907 1.00 94.88 83 PRO A N 1
ATOM 622 C CA . PRO A 1 83 ? -12.143 -4.696 13.018 1.00 94.88 83 PRO A CA 1
ATOM 623 C C . PRO A 1 83 ? -11.855 -3.224 12.682 1.00 94.88 83 PRO A C 1
ATOM 625 O O . PRO A 1 83 ? -12.734 -2.376 12.802 1.00 94.88 83 PRO A O 1
ATOM 628 N N . TRP A 1 84 ? -10.613 -2.894 12.329 1.00 94.56 84 TRP A N 1
ATOM 629 C CA . TRP A 1 84 ? -10.140 -1.514 12.280 1.00 94.56 84 TRP A CA 1
ATOM 630 C C . TRP A 1 84 ? -10.352 -0.825 10.935 1.00 94.56 84 TRP A C 1
ATOM 632 O O . TRP A 1 84 ? -10.221 0.396 10.892 1.00 94.56 84 TRP A O 1
ATOM 642 N N . PHE A 1 85 ? -10.607 -1.577 9.861 1.00 95.62 85 PHE A N 1
ATOM 643 C CA . PHE A 1 85 ? -10.676 -1.068 8.489 1.00 95.62 85 PHE A CA 1
ATOM 644 C C . PHE A 1 85 ? -12.123 -0.896 8.036 1.00 95.62 85 PHE A C 1
ATOM 646 O O . PHE A 1 85 ? -12.932 -1.811 8.198 1.00 95.62 85 PHE A O 1
ATOM 653 N N . ASP A 1 86 ? -12.436 0.256 7.449 1.00 93.69 86 ASP A N 1
ATOM 654 C CA . ASP A 1 86 ? -13.770 0.511 6.899 1.00 93.69 86 ASP A CA 1
ATOM 655 C C . ASP A 1 86 ? -14.001 -0.220 5.563 1.00 93.69 86 ASP A C 1
ATOM 657 O O . ASP A 1 86 ? -13.083 -0.794 4.972 1.00 93.69 86 ASP A O 1
ATOM 661 N N . ASP A 1 87 ? -15.239 -0.208 5.065 1.00 92.69 87 ASP A N 1
ATOM 662 C CA . ASP A 1 87 ? -15.599 -0.915 3.830 1.00 92.69 87 ASP A CA 1
ATOM 663 C C . ASP A 1 87 ? -14.792 -0.446 2.608 1.00 92.69 87 ASP A C 1
ATOM 665 O O . ASP A 1 87 ? -14.465 -1.256 1.738 1.00 92.69 87 ASP A O 1
ATOM 669 N N . ALA A 1 88 ? -14.431 0.840 2.544 1.00 91.00 88 ALA A N 1
ATOM 670 C CA . ALA A 1 88 ? -13.659 1.389 1.435 1.00 91.00 88 ALA A CA 1
ATOM 671 C C . ALA A 1 88 ? -12.189 0.942 1.496 1.00 91.00 88 ALA A C 1
ATOM 673 O O . ALA A 1 88 ? -11.609 0.567 0.476 1.00 91.00 88 ALA A O 1
ATOM 674 N N . GLU A 1 89 ? -11.591 0.935 2.687 1.00 95.19 89 GLU A N 1
ATOM 675 C CA . GLU A 1 89 ? -10.249 0.406 2.932 1.00 95.19 89 GLU A CA 1
ATOM 676 C C . GLU A 1 89 ? -10.198 -1.102 2.658 1.00 95.19 89 GLU A C 1
ATOM 678 O O . GLU A 1 89 ? -9.280 -1.572 1.987 1.00 95.19 89 GLU A O 1
ATOM 683 N N . ARG A 1 90 ? -11.208 -1.862 3.096 1.00 95.62 90 ARG A N 1
ATOM 684 C CA . ARG A 1 90 ? -11.314 -3.308 2.839 1.00 95.62 90 ARG A CA 1
ATOM 685 C C . ARG A 1 90 ? -11.458 -3.617 1.351 1.00 95.62 90 ARG A C 1
ATOM 687 O O . ARG A 1 90 ? -10.808 -4.542 0.867 1.00 95.62 90 ARG A O 1
ATOM 694 N N . ALA A 1 91 ? -12.251 -2.836 0.616 1.00 93.88 91 ALA A N 1
ATOM 695 C CA . ALA A 1 91 ? -12.348 -2.949 -0.837 1.00 93.88 91 ALA A CA 1
ATOM 696 C C . ALA A 1 91 ? -10.983 -2.719 -1.506 1.00 93.88 91 ALA A C 1
ATOM 698 O O . ALA A 1 91 ? -10.522 -3.571 -2.274 1.00 93.88 91 ALA A O 1
ATOM 699 N N . ALA A 1 92 ? -10.303 -1.626 -1.144 1.00 94.56 92 ALA A N 1
ATOM 700 C CA . ALA A 1 92 ? -8.996 -1.273 -1.691 1.00 94.56 92 ALA A CA 1
ATOM 701 C C . ALA A 1 92 ? -7.933 -2.341 -1.381 1.00 94.56 92 ALA A C 1
ATOM 703 O O . ALA A 1 92 ? -7.151 -2.716 -2.258 1.00 94.56 92 ALA A O 1
ATOM 704 N N . LEU A 1 93 ? -7.923 -2.881 -0.159 1.00 96.94 93 LEU A N 1
ATOM 705 C CA . LEU A 1 93 ? -7.026 -3.965 0.243 1.00 96.94 93 LEU A CA 1
ATOM 706 C C . LEU A 1 93 ? -7.333 -5.265 -0.512 1.00 96.94 93 LEU A C 1
ATOM 708 O O . LEU A 1 93 ? -6.399 -5.925 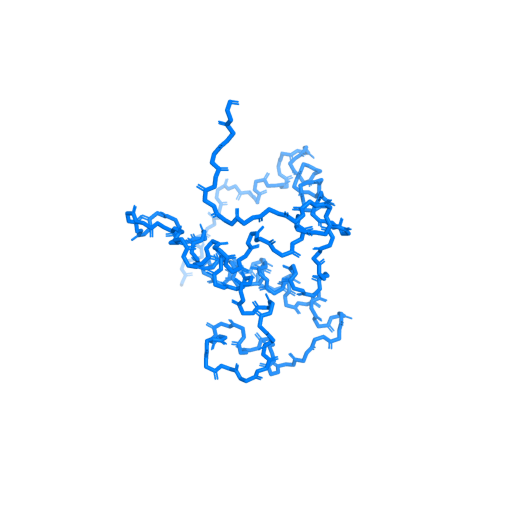-0.963 1.00 96.94 93 LEU A O 1
ATOM 712 N N . ALA A 1 94 ? -8.607 -5.605 -0.731 1.00 96.00 94 ALA A N 1
ATOM 713 C CA . ALA A 1 94 ? -8.993 -6.768 -1.532 1.00 96.00 94 ALA A CA 1
ATOM 714 C C . ALA A 1 94 ? -8.475 -6.669 -2.974 1.00 96.00 94 ALA A C 1
ATOM 716 O O . ALA A 1 94 ? -7.835 -7.605 -3.457 1.00 96.00 94 ALA A O 1
ATOM 717 N N . LEU A 1 95 ? -8.677 -5.519 -3.631 1.00 95.56 95 LEU A N 1
ATOM 718 C CA . LEU A 1 95 ? -8.149 -5.280 -4.977 1.00 95.56 95 LEU A CA 1
ATOM 719 C C . LEU A 1 95 ? -6.622 -5.335 -4.997 1.00 95.56 95 LEU A C 1
ATOM 721 O O . LEU A 1 95 ? -6.035 -5.915 -5.906 1.00 95.56 95 LEU A O 1
ATOM 725 N N . THR A 1 96 ? -5.978 -4.766 -3.979 1.00 96.44 96 THR A N 1
ATOM 726 C CA . THR A 1 96 ? -4.518 -4.777 -3.852 1.00 96.44 96 THR A CA 1
ATOM 727 C C . THR A 1 96 ? -3.980 -6.196 -3.817 1.00 96.44 96 THR A C 1
ATOM 729 O O . THR A 1 96 ? -3.033 -6.501 -4.537 1.00 96.44 96 THR A O 1
ATOM 732 N N . GLU A 1 97 ? -4.569 -7.083 -3.013 1.00 96.75 97 GLU A N 1
ATOM 733 C CA . GLU A 1 97 ? -4.112 -8.471 -2.948 1.00 96.75 97 GLU A CA 1
ATOM 734 C C . GLU A 1 97 ? -4.337 -9.228 -4.258 1.00 96.75 97 GLU A C 1
ATOM 736 O O . GLU A 1 97 ? -3.443 -9.967 -4.669 1.00 96.75 97 GLU A O 1
ATOM 741 N N . ALA A 1 98 ? -5.491 -9.023 -4.899 1.00 95.50 98 ALA A N 1
ATOM 742 C CA . ALA A 1 98 ? -5.853 -9.638 -6.174 1.00 95.50 98 ALA A CA 1
ATOM 743 C C . ALA A 1 98 ? -4.871 -9.231 -7.289 1.00 95.50 98 ALA A C 1
ATOM 745 O O . ALA A 1 98 ? -4.213 -10.073 -7.896 1.00 95.50 98 ALA A O 1
ATOM 746 N N . VAL A 1 99 ? -4.667 -7.922 -7.472 1.00 95.44 99 VAL A N 1
ATOM 747 C CA . VAL A 1 99 ? -3.756 -7.376 -8.492 1.00 95.44 99 VAL A CA 1
ATOM 748 C C . VAL A 1 99 ? -2.294 -7.710 -8.190 1.00 95.44 99 VAL A C 1
ATOM 750 O O . VAL A 1 99 ? -1.535 -8.013 -9.107 1.00 95.44 99 VAL A O 1
ATOM 753 N N . THR A 1 100 ? -1.874 -7.691 -6.922 1.00 96.88 100 THR A N 1
ATOM 754 C CA . THR A 1 100 ? -0.480 -8.018 -6.568 1.00 96.88 100 THR A CA 1
ATOM 755 C C . THR A 1 100 ? -0.163 -9.488 -6.852 1.00 96.88 100 THR A C 1
ATOM 757 O O . THR A 1 100 ? 0.955 -9.804 -7.246 1.00 96.88 100 THR A O 1
ATOM 760 N N . ARG A 1 101 ? -1.149 -10.384 -6.714 1.00 95.56 101 ARG A N 1
ATOM 761 C CA . ARG A 1 101 ? -1.026 -11.824 -6.991 1.00 95.56 101 ARG A CA 1
ATOM 762 C C . ARG A 1 101 ? -1.580 -12.222 -8.359 1.00 95.56 101 ARG A C 1
ATOM 764 O O . ARG A 1 101 ? -1.998 -13.359 -8.552 1.00 95.56 101 ARG A O 1
ATOM 771 N N . ILE A 1 102 ? -1.556 -11.305 -9.327 1.00 95.00 102 ILE A N 1
ATOM 772 C CA . ILE A 1 102 ? -2.131 -11.524 -10.662 1.00 95.00 102 ILE A CA 1
ATOM 773 C C . ILE A 1 102 ? -1.577 -12.765 -11.379 1.00 95.00 102 ILE A C 1
ATOM 775 O O . ILE A 1 102 ? -2.264 -13.360 -12.199 1.00 95.00 102 ILE A O 1
ATOM 779 N N . ALA A 1 103 ? -0.344 -13.169 -11.069 1.00 95.06 103 ALA A N 1
ATOM 780 C CA . ALA A 1 103 ? 0.288 -14.345 -11.661 1.00 95.06 103 ALA A CA 1
ATOM 781 C C . ALA A 1 103 ? -0.131 -15.678 -11.008 1.00 95.06 103 ALA A C 1
ATOM 783 O O . ALA A 1 103 ? 0.120 -16.733 -11.586 1.00 95.06 103 ALA A O 1
ATOM 784 N N . ASP A 1 104 ? -0.761 -15.644 -9.830 1.00 93.56 104 ASP A N 1
ATOM 785 C CA . ASP A 1 104 ? -1.053 -16.836 -9.022 1.00 93.56 104 ASP A CA 1
ATOM 786 C C . ASP A 1 104 ? -2.415 -17.472 -9.363 1.00 93.56 104 ASP A C 1
ATOM 788 O O . ASP A 1 104 ? -2.728 -18.561 -8.881 1.00 93.56 104 ASP A O 1
ATOM 792 N N . SER A 1 105 ? -3.246 -16.807 -10.174 1.00 88.00 105 SER A N 1
ATOM 793 C CA . SER A 1 105 ? -4.619 -17.224 -10.484 1.00 88.00 105 SER A CA 1
ATOM 794 C C . SER A 1 105 ? -4.951 -17.055 -11.966 1.00 88.00 105 SER A C 1
ATOM 796 O O . SER A 1 105 ? -4.528 -16.095 -12.605 1.00 88.00 105 SER A O 1
ATOM 798 N N . ALA A 1 106 ? -5.764 -17.970 -12.504 1.00 87.88 106 ALA A N 1
ATOM 799 C CA . ALA A 1 106 ? -6.339 -17.852 -13.847 1.00 87.88 106 ALA A CA 1
ATOM 800 C C . ALA A 1 106 ? -7.475 -16.811 -13.922 1.00 87.88 106 ALA A C 1
ATOM 802 O O . ALA A 1 106 ? -7.736 -16.277 -14.996 1.00 87.88 106 ALA A O 1
ATOM 803 N N . ASP A 1 107 ? -8.111 -16.513 -12.784 1.00 87.56 107 ASP A N 1
ATOM 804 C CA . ASP A 1 107 ? -9.037 -15.392 -12.595 1.00 87.56 107 ASP A CA 1
ATOM 805 C C . ASP A 1 107 ? -8.466 -14.465 -11.505 1.00 87.56 107 ASP A C 1
ATOM 807 O O . ASP A 1 107 ? -8.714 -14.664 -10.310 1.00 87.56 107 ASP A O 1
ATOM 811 N N . PRO A 1 108 ? -7.550 -13.552 -11.868 1.00 81.94 108 PRO A N 1
ATOM 812 C CA . PRO A 1 108 ? -6.753 -12.821 -10.889 1.00 81.94 108 PRO A CA 1
ATOM 813 C C . PRO A 1 108 ? -7.460 -11.622 -10.262 1.00 81.94 108 PRO A C 1
ATOM 815 O O . PRO A 1 108 ? -7.041 -11.171 -9.199 1.00 81.94 108 PRO A O 1
ATOM 818 N N . VAL A 1 109 ? -8.508 -11.092 -10.897 1.00 90.81 109 VAL A N 1
ATOM 819 C CA . VAL A 1 109 ? -9.321 -9.990 -10.364 1.00 90.81 109 VAL A CA 1
ATOM 820 C C . VAL A 1 109 ? -10.792 -10.327 -10.612 1.00 90.81 109 VAL A C 1
ATOM 822 O O . VAL A 1 109 ? -11.353 -9.863 -11.604 1.00 90.81 109 VAL A O 1
ATOM 825 N N . PRO A 1 110 ? -11.404 -11.138 -9.732 1.00 88.50 110 PRO A N 1
ATOM 826 C CA . PRO A 1 110 ? -12.796 -11.540 -9.879 1.00 88.50 110 PRO A CA 1
ATOM 827 C C . PRO A 1 110 ? -13.757 -10.347 -9.943 1.00 88.50 110 PRO A C 1
ATOM 829 O O . PRO A 1 110 ? -13.511 -9.289 -9.349 1.00 88.50 110 PRO A O 1
ATOM 832 N N . ASP A 1 111 ? -14.882 -10.532 -10.635 1.00 89.00 111 ASP A N 1
ATOM 833 C CA . ASP A 1 111 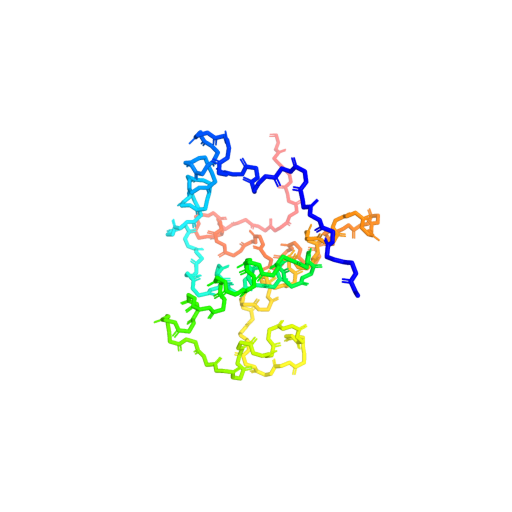? -15.869 -9.473 -10.877 1.00 89.00 111 ASP A CA 1
ATOM 834 C C . ASP A 1 111 ? -16.445 -8.871 -9.589 1.00 89.00 111 ASP A C 1
ATOM 836 O O . ASP A 1 111 ? -16.777 -7.689 -9.570 1.00 89.00 111 ASP A O 1
ATOM 840 N N . ASP A 1 112 ? -16.557 -9.634 -8.502 1.00 85.44 112 ASP A N 1
ATOM 841 C CA . ASP A 1 112 ? -17.029 -9.129 -7.210 1.00 85.44 112 ASP A CA 1
ATOM 842 C C . ASP A 1 112 ? -16.000 -8.193 -6.550 1.00 85.44 112 ASP A C 1
ATOM 844 O O . ASP A 1 112 ? -16.362 -7.115 -6.070 1.00 85.44 112 ASP A O 1
ATOM 848 N N . VAL A 1 113 ? -14.709 -8.533 -6.611 1.00 88.12 113 VAL A N 1
ATOM 849 C CA . VAL A 1 113 ? -13.606 -7.655 -6.192 1.00 88.12 113 VAL A CA 1
ATOM 850 C C . VAL A 1 113 ? -13.573 -6.403 -7.066 1.00 88.12 113 VAL A C 1
ATOM 852 O O . VAL A 1 113 ? -13.442 -5.292 -6.547 1.00 88.12 113 VAL A O 1
ATOM 855 N N . TRP A 1 114 ? -13.733 -6.545 -8.382 1.00 84.38 114 TRP A N 1
ATOM 856 C CA . TRP A 1 114 ? -13.771 -5.412 -9.306 1.00 84.38 114 TRP A CA 1
ATOM 857 C C . TRP A 1 114 ? -14.990 -4.507 -9.068 1.00 84.38 114 TRP A C 1
ATOM 859 O O . TRP A 1 114 ? -14.850 -3.289 -8.944 1.00 84.38 114 TRP A O 1
ATOM 869 N N . ALA A 1 115 ? -16.187 -5.077 -8.935 1.00 78.25 115 ALA A N 1
ATOM 870 C CA . ALA A 1 115 ? -17.439 -4.336 -8.797 1.00 78.25 115 ALA A CA 1
ATOM 871 C C . ALA A 1 115 ? -17.459 -3.446 -7.548 1.00 78.25 115 ALA A C 1
ATOM 873 O O . ALA A 1 115 ? -17.907 -2.298 -7.618 1.00 78.25 115 ALA A O 1
ATOM 874 N N . VAL A 1 116 ? -16.920 -3.937 -6.427 1.00 74.06 116 VAL A N 1
ATOM 875 C CA . VAL A 1 116 ? -16.833 -3.171 -5.174 1.00 74.06 116 VAL A CA 1
ATOM 876 C C . VAL A 1 116 ? -15.793 -2.040 -5.269 1.00 74.06 116 VAL A C 1
ATOM 878 O O . VAL A 1 116 ? -15.936 -1.017 -4.600 1.00 74.06 116 VAL A O 1
ATOM 881 N N . ASN A 1 117 ? -14.789 -2.162 -6.147 1.00 66.25 117 ASN A N 1
ATOM 882 C CA . ASN A 1 117 ? -13.704 -1.186 -6.290 1.00 66.25 117 ASN A CA 1
ATOM 883 C C . ASN A 1 117 ? -13.896 -0.147 -7.410 1.00 66.25 117 ASN A C 1
ATOM 885 O O . ASN A 1 117 ? -13.269 0.913 -7.365 1.00 66.25 117 ASN A O 1
ATOM 889 N N . VAL A 1 118 ? -14.752 -0.408 -8.405 1.00 53.66 118 VAL A N 1
ATOM 890 C CA . VAL A 1 118 ? -14.749 0.365 -9.665 1.00 53.66 118 VAL A CA 1
ATOM 891 C C . VAL A 1 118 ? -15.980 1.245 -9.897 1.00 53.66 118 VAL A C 1
ATOM 893 O O . VAL A 1 118 ? -15.898 2.212 -10.655 1.00 53.66 118 VAL A O 1
ATOM 896 N N . TRP A 1 11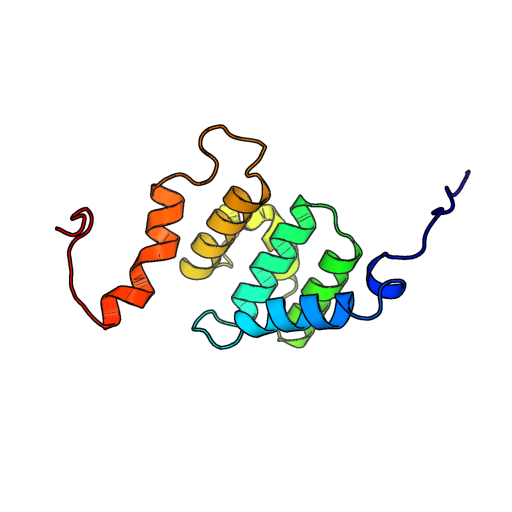9 ? -17.106 1.032 -9.213 1.00 43.28 119 TRP A N 1
ATOM 897 C CA . TRP A 1 119 ? -18.363 1.670 -9.642 1.00 43.28 119 TRP A CA 1
ATOM 898 C C . TRP A 1 119 ? -18.859 2.903 -8.866 1.00 43.28 119 TRP A C 1
ATOM 900 O O . TRP A 1 119 ? -19.733 3.608 -9.373 1.00 43.28 119 TRP A O 1
ATOM 910 N N . ASN A 1 120 ? -18.298 3.262 -7.704 1.00 43.16 120 ASN A N 1
ATOM 911 C CA . ASN A 1 120 ? -18.897 4.324 -6.866 1.00 43.16 120 ASN A CA 1
ATOM 912 C C . ASN A 1 120 ? -18.312 5.743 -7.012 1.00 43.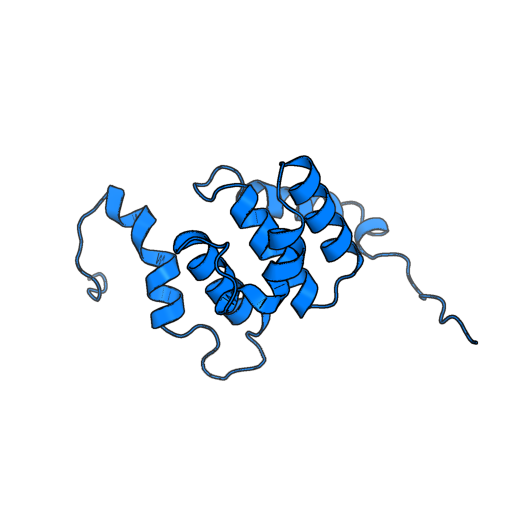16 120 ASN A C 1
ATOM 914 O O . ASN A 1 120 ? -18.780 6.663 -6.345 1.00 43.16 120 ASN A O 1
ATOM 918 N N . ARG A 1 121 ? -17.343 5.968 -7.915 1.00 45.44 121 ARG A N 1
ATOM 919 C CA . ARG A 1 121 ? -16.871 7.332 -8.250 1.00 45.44 121 ARG A CA 1
ATOM 920 C C . ARG A 1 121 ? -17.345 7.870 -9.599 1.00 45.44 121 ARG A C 1
ATOM 922 O O . ARG A 1 121 ? -17.495 9.080 -9.729 1.00 45.44 121 ARG A O 1
ATOM 929 N N . LEU A 1 122 ? -17.663 7.013 -10.572 1.00 39.78 122 LEU A N 1
ATOM 930 C CA . LEU A 1 122 ? -18.152 7.456 -11.890 1.00 39.78 122 LEU A CA 1
ATOM 931 C C . LEU A 1 122 ? -19.682 7.601 -11.971 1.00 39.78 122 LEU A C 1
AT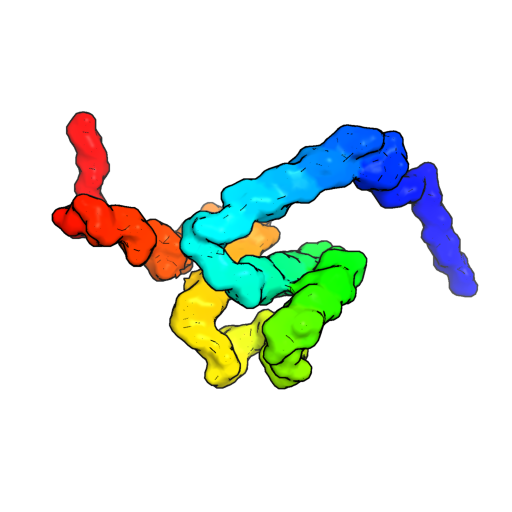OM 933 O O . LEU A 1 122 ? -20.187 8.311 -12.838 1.00 39.78 122 LEU A O 1
ATOM 937 N N . ASN A 1 123 ? -20.429 7.054 -11.010 1.00 39.75 123 ASN A N 1
ATOM 938 C CA . ASN A 1 123 ? -21.882 7.238 -10.930 1.00 39.75 123 ASN A CA 1
ATOM 939 C C . ASN A 1 123 ? -22.335 8.597 -10.362 1.00 39.75 123 ASN A C 1
ATOM 941 O O . ASN A 1 123 ? -23.534 8.865 -10.289 1.00 39.75 123 ASN A O 1
ATOM 945 N N . VAL A 1 124 ? -21.399 9.482 -10.004 1.00 46.28 124 VAL A N 1
ATOM 946 C CA . VAL A 1 124 ? -21.717 10.863 -9.601 1.00 46.28 124 VAL A CA 1
ATOM 947 C C . VAL A 1 124 ? -22.098 11.730 -10.815 1.00 46.28 124 VAL A C 1
ATOM 949 O O . VAL A 1 124 ? -22.802 12.721 -10.651 1.00 46.28 124 VAL A O 1
ATOM 952 N N . ALA A 1 125 ? -21.723 11.339 -12.043 1.00 43.72 125 ALA A N 1
ATOM 953 C CA . ALA A 1 125 ? -22.030 12.111 -13.253 1.00 43.72 125 ALA A CA 1
ATOM 954 C C . ALA A 1 125 ? -23.175 11.536 -14.106 1.00 43.72 125 ALA A C 1
ATOM 956 O O . ALA A 1 125 ? -23.916 12.296 -14.726 1.00 43.72 125 ALA A O 1
ATOM 957 N N . THR A 1 126 ? -23.359 10.214 -14.156 1.00 50.56 126 THR A N 1
ATOM 958 C CA . THR A 1 126 ? -24.331 9.594 -15.070 1.00 50.56 126 THR A CA 1
ATOM 959 C C . THR A 1 126 ? -24.931 8.342 -14.441 1.00 50.56 126 THR A C 1
ATOM 961 O O . THR A 1 126 ? -24.339 7.273 -14.522 1.00 50.56 126 THR A O 1
ATOM 964 N N . ARG A 1 127 ? -26.109 8.451 -13.817 1.00 44.38 127 ARG A N 1
ATOM 965 C CA . ARG A 1 127 ? -26.863 7.305 -13.276 1.00 44.38 127 ARG A CA 1
ATOM 966 C C . ARG A 1 127 ? -27.176 6.286 -14.386 1.00 44.38 127 ARG A C 1
ATOM 968 O O . ARG A 1 127 ? -28.213 6.403 -15.037 1.00 44.38 127 ARG A O 1
ATOM 975 N N . ARG A 1 128 ? -26.318 5.290 -14.616 1.00 45.09 128 ARG A N 1
ATOM 976 C CA . ARG A 1 128 ? -26.621 4.149 -15.496 1.00 45.09 128 ARG A CA 1
ATOM 977 C C . ARG A 1 128 ? -26.525 2.832 -14.721 1.00 45.09 128 ARG A C 1
ATOM 979 O O . ARG A 1 128 ? -25.626 2.691 -13.897 1.00 45.09 128 ARG A O 1
ATOM 986 N N . PRO A 1 129 ? -27.446 1.883 -14.956 1.00 42.19 129 PRO A N 1
ATOM 987 C CA . PRO A 1 129 ? -27.381 0.560 -14.349 1.00 42.19 129 PRO A CA 1
ATOM 988 C C . PRO A 1 129 ? -26.263 -0.288 -14.974 1.00 42.19 129 PRO A C 1
ATOM 990 O O . PRO A 1 129 ? -25.900 -0.109 -16.138 1.00 42.19 129 PRO A O 1
ATOM 993 N N . ALA A 1 130 ? -25.715 -1.203 -14.175 1.00 43.66 130 ALA A N 1
ATOM 994 C CA . ALA A 1 130 ? -24.619 -2.086 -14.559 1.00 43.66 130 ALA A CA 1
ATOM 995 C C . ALA A 1 130 ? -24.996 -3.010 -15.737 1.00 43.66 130 ALA A C 1
ATOM 997 O O . ALA A 1 130 ? -26.118 -3.508 -15.802 1.00 43.66 130 ALA A O 1
ATOM 998 N N . GLY A 1 131 ? -24.037 -3.273 -16.636 1.00 43.44 131 GLY A N 1
ATOM 999 C CA . GLY A 1 131 ? -24.136 -4.343 -17.643 1.00 43.44 131 GLY A CA 1
ATOM 1000 C C . GLY A 1 131 ? -24.509 -3.933 -19.072 1.00 43.44 131 GLY A C 1
ATOM 1001 O O . GLY A 1 131 ? -24.676 -4.809 -19.915 1.00 43.44 131 GLY A O 1
ATOM 1002 N N . GLN A 1 132 ? -24.615 -2.640 -19.391 1.00 46.50 132 GLN A N 1
ATOM 1003 C CA . GLN A 1 132 ? -24.936 -2.200 -20.753 1.00 46.50 132 GLN A CA 1
ATOM 1004 C C . GLN A 1 132 ? -23.684 -1.686 -21.477 1.00 46.50 132 GLN A C 1
ATOM 1006 O O . GLN A 1 132 ? -23.189 -0.597 -21.183 1.00 46.50 132 GLN A O 1
ATOM 1011 N N . LEU A 1 133 ? -23.160 -2.491 -22.408 1.00 37.34 133 LEU A N 1
ATOM 1012 C CA . LEU A 1 133 ? -22.069 -2.092 -23.302 1.00 37.34 133 LEU A CA 1
ATOM 1013 C C . LEU A 1 133 ? -22.541 -0.990 -24.273 1.00 37.34 133 LEU A C 1
ATOM 1015 O O . LEU A 1 133 ? -23.728 -0.948 -24.613 1.00 37.34 133 LEU A O 1
ATOM 1019 N N . PRO A 1 134 ? -21.648 -0.075 -24.694 1.00 45.81 134 PRO A N 1
ATOM 1020 C CA . PRO A 1 134 ? -21.998 0.979 -25.641 1.00 45.81 134 PRO A CA 1
ATOM 1021 C C . PRO A 1 134 ? -22.390 0.394 -27.007 1.00 45.81 134 PRO A C 1
ATOM 1023 O O . PRO A 1 134 ? -21.875 -0.649 -27.405 1.00 45.81 134 PRO A O 1
ATOM 1026 N N . ALA A 1 135 ? -23.312 1.081 -27.691 1.00 50.22 135 ALA A N 1
ATOM 1027 C CA . ALA A 1 135 ? -23.580 0.873 -29.113 1.00 50.22 135 ALA A CA 1
ATOM 1028 C C . ALA A 1 135 ? -22.406 1.370 -29.967 1.00 50.22 135 ALA A C 1
ATOM 1030 O O . ALA A 1 135 ? -21.749 2.346 -29.530 1.00 50.22 135 ALA A O 1
#

Sequence (135 aa):
MIHPQGRMTHPVMVLPATMKALVALSASAEGKGVPHRTLELVHLRASQINGCSVCVDMHARDLRKGGETDERLFAVAAWRDAPWFDDAERAALALTEAVTRIADSADPVPDDVWAVNVWNRLNVATRRPAGQLPA

pLDDT: mean 84.49, std 17.67, range [37.34, 98.62]